Protein AF-A0A7S3WDQ9-F1 (afdb_monomer)

Solvent-accessible surface area (backbone atoms only — not comparable to full-atom values): 6186 Å² total; per-residue (Å²): 104,58,53,83,76,67,69,46,85,81,51,67,68,61,32,38,76,71,65,75,37,95,76,84,63,93,45,70,69,46,45,55,50,50,53,48,55,50,50,56,59,53,45,67,45,55,68,67,60,54,51,51,53,50,48,52,53,66,75,44,62,95,56,78,93,44,70,70,56,52,50,54,51,50,52,56,51,50,54,55,59,72,32,71,63,43,52,43,47,55,50,15,62,76,68,75,46,74,32,84,84,53,106

InterPro domains:
  IPR001753 Enoyl-CoA hydratase/isomerase-like domain [PF00378] (3-102)
  IPR029045 ClpP/crotonase-like domain superfamily [SSF52096] (2-102)
  IPR051683 Enoyl-CoA Hydratase/Isomerase Domain-Containing Protein [PTHR42964] (2-102)

Sequence (103 aa):
YRLFLAGASLSADTAKEHGIVSEVVEDIAGLEQECKALCDKLTLCAPGAVAATKEVITSTLGVPPSSFMMDYVAELLAEVRAGPEARGGIDAIKSKRKPNWAE

Mean predicted aligned error: 4.32 Å

Secondary structure (DSSP, 8-state):
-HHHHH-PPPPHHHHHHTTSSS---SSHHHHHHHHHHHHHHHHTS-HHHHHHHHHHHHHHTTPPP-HHHHHHHHHHHHHHHHSHHHHHHHHHHHHTS--GGG-

Nearest PDB structures (foldseek):
  6wyi-assembly1_A  TM=8.960E-01  e=4.385E-03  Mycobacterium tuberculosis H37Rv
  4fzw-assembly1_B  TM=8.555E-01  e=5.926E-03  Escherichia coli K-12
  2hw5-assembly1_F  TM=8.219E-01  e=4.072E-02  Homo sapiens

Radius of gyration: 19.14 Å; Cα contacts (8 Å, |Δi|>4): 56; chains: 1; bounding box: 38×31×57 Å

Foldseek 3Di:
DCCPPVVDDDDPVNCCVVVVDVDDDDDPVRVVVVVVVVVLVVLLADPLVVVLVVVLCVVCPPPDDDPVNVVVNVVSVVVVCVDPRVVQVVVCVVVVHRRPSND

Structure (mmCIF, N/CA/C/O backbone):
data_AF-A0A7S3WDQ9-F1
#
_entry.id   AF-A0A7S3WDQ9-F1
#
loop_
_atom_site.group_PDB
_atom_site.id
_atom_site.type_symbol
_atom_site.label_atom_id
_atom_site.label_alt_id
_atom_site.label_comp_id
_atom_site.label_asym_id
_atom_site.label_entity_id
_atom_site.label_seq_id
_atom_site.pdbx_PDB_ins_code
_atom_site.Cartn_x
_atom_site.Cartn_y
_atom_site.Cartn_z
_atom_site.occupancy
_atom_site.B_iso_or_equiv
_atom_site.auth_seq_id
_atom_site.auth_comp_id
_atom_site.auth_asym_id
_atom_site.auth_atom_id
_atom_site.pdbx_PDB_model_num
ATOM 1 N N . TYR A 1 1 ? -4.377 12.229 23.263 1.00 67.94 1 TYR A N 1
ATOM 2 C CA . TYR A 1 1 ? -4.089 12.100 24.708 1.00 67.94 1 TYR A CA 1
ATOM 3 C C . TYR A 1 1 ? -5.070 11.177 25.432 1.00 67.94 1 TYR A C 1
ATOM 5 O O . TYR A 1 1 ? -4.605 10.407 26.249 1.00 67.94 1 TYR A O 1
ATOM 13 N N . ARG A 1 2 ? -6.386 11.192 25.144 1.00 82.62 2 ARG A N 1
ATOM 14 C CA . ARG A 1 2 ? -7.381 10.338 25.837 1.00 82.62 2 ARG A CA 1
ATOM 15 C C . ARG A 1 2 ? -7.028 8.841 25.849 1.00 82.62 2 ARG A C 1
ATOM 17 O O . ARG A 1 2 ? -7.075 8.237 26.910 1.00 82.62 2 ARG A O 1
ATOM 24 N N . LEU A 1 3 ? -6.612 8.276 24.712 1.00 87.88 3 LEU A N 1
ATOM 25 C CA . LEU A 1 3 ? -6.195 6.866 24.631 1.00 87.88 3 LEU A CA 1
ATOM 26 C C . LEU A 1 3 ? -5.004 6.564 25.557 1.00 87.88 3 LEU A C 1
ATOM 28 O O . LEU A 1 3 ? -5.074 5.671 26.390 1.00 87.88 3 LEU A O 1
ATOM 32 N N . PHE A 1 4 ? -3.938 7.361 25.458 1.00 87.56 4 PHE A N 1
ATOM 33 C CA . PHE A 1 4 ? -2.684 7.109 26.177 1.00 87.56 4 PHE A CA 1
ATOM 34 C C . PHE A 1 4 ? -2.689 7.551 27.647 1.00 87.56 4 PHE A C 1
ATOM 36 O O . PHE A 1 4 ? -2.028 6.928 28.465 1.00 87.56 4 PHE A O 1
ATOM 43 N N . LEU A 1 5 ? -3.406 8.623 27.993 1.00 91.94 5 LEU A N 1
ATOM 44 C CA . LEU A 1 5 ? -3.402 9.198 29.344 1.00 91.94 5 LEU A CA 1
ATOM 45 C C . LEU A 1 5 ? -4.582 8.735 30.204 1.00 91.94 5 LEU A C 1
ATOM 47 O O . LEU A 1 5 ? -4.457 8.724 31.422 1.00 91.94 5 LEU A O 1
ATOM 51 N N . ALA A 1 6 ? -5.722 8.383 29.601 1.00 90.12 6 ALA A N 1
ATOM 52 C CA . ALA A 1 6 ? -6.930 7.990 30.335 1.00 90.12 6 ALA A CA 1
ATOM 53 C C . ALA A 1 6 ? -7.292 6.505 30.166 1.00 90.12 6 ALA A C 1
ATOM 55 O O . ALA A 1 6 ? -8.316 6.078 30.691 1.00 90.12 6 ALA A O 1
ATOM 56 N N . GLY A 1 7 ? -6.497 5.729 29.415 1.00 88.06 7 GLY A N 1
ATOM 57 C CA . GLY A 1 7 ? -6.768 4.309 29.158 1.00 88.06 7 GLY A CA 1
ATOM 58 C C . GLY A 1 7 ? -8.100 4.060 28.444 1.00 88.06 7 GLY A C 1
ATOM 59 O O . GLY A 1 7 ? -8.712 3.012 28.626 1.00 88.06 7 GLY A O 1
ATOM 60 N N . ALA A 1 8 ? -8.588 5.043 27.682 1.00 88.81 8 ALA A N 1
ATOM 61 C CA . ALA A 1 8 ? -9.874 4.944 27.006 1.00 88.81 8 ALA A CA 1
ATOM 62 C C . ALA A 1 8 ? -9.847 3.861 25.915 1.00 88.81 8 ALA A C 1
ATOM 64 O O . ALA A 1 8 ?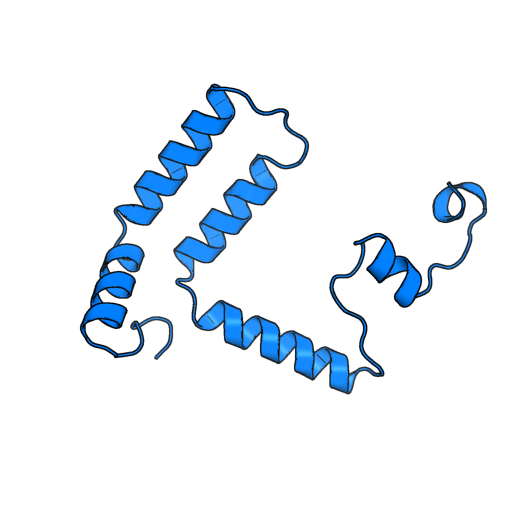 -8.871 3.753 25.171 1.00 88.81 8 ALA A O 1
ATOM 65 N N . SER A 1 9 ? -10.939 3.107 25.779 1.00 91.31 9 SER A N 1
ATOM 66 C CA . SER A 1 9 ? -11.131 2.180 24.661 1.00 91.31 9 SER A CA 1
ATOM 67 C C . SER A 1 9 ? -11.240 2.936 23.335 1.00 91.31 9 SER A C 1
ATOM 69 O O . SER A 1 9 ? -11.812 4.026 23.272 1.00 91.31 9 SER A O 1
ATOM 71 N N . LEU A 1 10 ? -10.707 2.338 22.272 1.00 93.62 10 LEU A N 1
ATOM 72 C CA . LEU A 1 10 ? -10.792 2.846 20.907 1.00 93.62 10 LEU A CA 1
ATOM 73 C C . LEU A 1 10 ? -11.848 2.042 20.142 1.00 93.62 10 LEU A C 1
ATOM 75 O O . LEU A 1 10 ? -11.692 0.832 19.991 1.00 93.62 10 LEU A O 1
ATOM 79 N N . SER A 1 11 ? -12.915 2.696 19.681 1.00 94.69 11 SER A N 1
ATOM 80 C CA . SER A 1 11 ? -13.880 2.069 18.771 1.00 94.69 11 SER A CA 1
ATOM 81 C C . SER A 1 11 ? -13.316 1.991 17.350 1.00 94.69 11 SER A C 1
ATOM 83 O O . SER A 1 11 ? -12.418 2.755 16.985 1.00 94.69 11 SER A O 1
ATOM 85 N N . ALA A 1 12 ? -13.867 1.087 16.538 1.00 95.06 12 ALA A N 1
ATOM 86 C CA . ALA A 1 12 ? -13.483 0.939 15.136 1.00 95.06 12 ALA A CA 1
ATOM 87 C C . ALA A 1 12 ? -13.738 2.227 14.330 1.00 95.06 12 ALA A C 1
ATOM 89 O O . ALA A 1 12 ? -12.856 2.668 13.596 1.00 95.06 12 ALA A O 1
ATOM 90 N N . ASP A 1 13 ? -14.883 2.886 14.540 1.00 95.44 13 ASP A N 1
ATOM 91 C CA . ASP A 1 13 ? -15.227 4.138 13.851 1.00 95.44 13 ASP A CA 1
ATOM 92 C C . ASP A 1 13 ? -14.224 5.253 14.162 1.00 95.44 13 ASP A C 1
ATOM 94 O O . ASP A 1 13 ? -13.663 5.872 13.261 1.00 95.44 13 ASP A O 1
ATOM 98 N N . THR A 1 14 ? -13.907 5.449 15.445 1.00 94.19 14 THR A N 1
ATOM 99 C CA . THR A 1 14 ? -12.913 6.443 15.865 1.00 94.19 14 THR A CA 1
ATOM 100 C C . THR A 1 14 ? -11.509 6.080 15.370 1.00 94.19 14 THR A C 1
ATOM 102 O O . THR A 1 14 ? -10.725 6.964 15.026 1.00 94.19 14 THR A O 1
ATOM 105 N N . ALA A 1 15 ? -11.168 4.789 15.287 1.00 95.44 15 ALA A N 1
ATOM 106 C CA . ALA A 1 15 ? -9.910 4.352 14.685 1.00 95.44 15 ALA A CA 1
ATOM 107 C C . ALA A 1 15 ? -9.836 4.711 13.191 1.00 95.44 15 ALA A C 1
ATOM 109 O O . ALA A 1 15 ? -8.771 5.129 12.729 1.00 95.44 15 ALA A O 1
ATOM 110 N N . LYS A 1 16 ? -10.947 4.590 12.451 1.00 96.69 16 LYS A N 1
ATOM 111 C CA . LYS A 1 16 ? -11.035 4.974 11.035 1.00 96.69 16 LYS A CA 1
ATOM 112 C C . LYS A 1 16 ? -10.906 6.485 10.861 1.00 96.69 16 LYS A C 1
ATOM 114 O O . LYS A 1 16 ? -10.102 6.939 10.055 1.00 96.69 16 LYS A O 1
ATOM 119 N N . GLU A 1 17 ? -11.623 7.265 11.669 1.00 95.38 17 GLU A N 1
ATOM 120 C CA . GLU A 1 17 ? -11.552 8.736 11.661 1.00 95.38 17 GLU A CA 1
ATOM 121 C C . GLU A 1 17 ? -10.135 9.263 11.926 1.00 95.38 17 GLU A C 1
ATOM 123 O O . GLU A 1 17 ? -9.707 10.250 11.329 1.00 95.38 17 GLU A O 1
ATOM 128 N N . HIS A 1 18 ? -9.384 8.592 12.802 1.00 94.25 18 HIS A N 1
ATOM 129 C CA . HIS A 1 18 ? -7.996 8.940 13.100 1.00 94.25 18 HIS A CA 1
ATOM 130 C C . HIS A 1 18 ? -6.970 8.330 12.132 1.00 94.25 18 HIS A C 1
ATOM 132 O O . HIS A 1 18 ? -5.773 8.549 12.319 1.00 94.25 18 HIS A O 1
ATOM 138 N N . GLY A 1 19 ? -7.402 7.579 11.113 1.00 94.06 19 GLY A N 1
ATOM 139 C CA . GLY A 1 19 ? -6.520 6.959 10.119 1.00 94.06 19 GLY A CA 1
ATOM 140 C C . GLY A 1 19 ? -5.677 5.796 10.652 1.00 94.06 19 GLY A C 1
ATOM 141 O O . GLY A 1 19 ? -4.668 5.445 10.049 1.00 94.06 19 GLY A O 1
ATOM 142 N N . ILE A 1 20 ? -6.064 5.208 11.787 1.00 95.00 20 ILE A N 1
ATOM 143 C CA . ILE A 1 20 ? -5.392 4.043 12.385 1.00 95.00 20 ILE A CA 1
ATOM 144 C C . ILE A 1 20 ? -5.761 2.772 11.615 1.00 95.00 20 ILE A C 1
ATOM 146 O O . ILE A 1 20 ? -4.913 1.909 11.396 1.00 95.00 20 ILE A O 1
ATOM 150 N N . VAL A 1 21 ? -7.023 2.668 11.194 1.00 96.31 21 VAL A N 1
ATOM 151 C CA . VAL A 1 21 ? -7.510 1.615 10.297 1.00 96.31 21 VAL A CA 1
ATOM 152 C C . VAL A 1 21 ? -8.013 2.244 9.006 1.00 96.31 21 VAL A C 1
ATOM 154 O O . VAL A 1 21 ? -8.523 3.363 9.008 1.00 96.31 21 VAL A O 1
ATOM 157 N N . SER A 1 22 ? -7.860 1.532 7.894 1.00 94.88 22 SER A N 1
ATOM 158 C CA . SER A 1 22 ? -8.270 2.036 6.580 1.00 94.88 22 SER A CA 1
ATOM 159 C C . SER A 1 22 ? -9.770 1.873 6.327 1.00 94.88 22 SER A C 1
ATOM 161 O O . SER A 1 22 ? -10.377 2.738 5.702 1.00 94.88 22 SER A O 1
ATOM 163 N N . GLU A 1 23 ? -10.371 0.787 6.815 1.00 95.94 23 GLU A N 1
ATOM 164 C CA . GLU A 1 23 ? -11.776 0.450 6.579 1.00 95.94 23 GLU A CA 1
ATOM 165 C C . GLU A 1 23 ? -12.370 -0.278 7.795 1.00 95.94 23 GLU A C 1
ATOM 167 O O . GLU A 1 23 ? -11.638 -0.910 8.560 1.00 95.94 23 GLU A O 1
ATOM 172 N N . VAL A 1 24 ? -13.686 -0.157 7.985 1.00 97.19 24 VAL A N 1
ATOM 173 C CA . VAL A 1 24 ? -14.460 -0.799 9.055 1.00 97.19 24 VAL A CA 1
ATOM 174 C C . VAL A 1 24 ? -15.581 -1.597 8.405 1.00 97.19 24 VAL A C 1
ATOM 176 O O . VAL A 1 24 ? -16.328 -1.081 7.581 1.00 97.19 24 VAL A O 1
ATOM 179 N N . VAL A 1 25 ? -15.695 -2.861 8.794 1.00 97.50 25 VAL A N 1
ATOM 180 C CA . VAL A 1 25 ? -16.654 -3.831 8.255 1.00 97.50 25 VAL A CA 1
ATOM 181 C C . VAL A 1 25 ? -17.522 -4.382 9.383 1.00 97.50 25 VAL A C 1
ATOM 183 O O . VAL A 1 25 ? -17.124 -4.338 10.547 1.00 97.50 25 VAL A O 1
ATOM 186 N N . GLU A 1 26 ? -18.708 -4.886 9.044 1.00 95.81 26 GLU A N 1
ATOM 187 C CA . GLU A 1 26 ? -19.703 -5.326 10.033 1.00 95.81 26 GLU A CA 1
ATOM 188 C C . GLU A 1 26 ? -19.264 -6.570 10.819 1.00 95.81 26 GLU A C 1
ATOM 190 O O . GLU A 1 26 ? -19.514 -6.661 12.022 1.00 95.81 26 GLU A O 1
ATOM 195 N N . ASP A 1 27 ? -18.602 -7.523 10.160 1.00 96.81 27 ASP A N 1
ATOM 196 C CA . ASP A 1 27 ? -18.209 -8.794 10.761 1.00 96.81 27 ASP A CA 1
ATOM 197 C C . ASP A 1 27 ? -16.912 -9.377 10.163 1.00 96.81 27 ASP A C 1
ATOM 199 O O . ASP A 1 27 ? -16.260 -8.797 9.290 1.00 96.81 27 ASP A O 1
ATOM 203 N N . ILE A 1 28 ? -16.515 -10.549 10.669 1.00 95.94 28 ILE A N 1
ATOM 204 C CA . ILE A 1 28 ? -15.304 -11.262 10.233 1.00 95.94 28 ILE A CA 1
ATOM 205 C C . ILE A 1 28 ? -15.402 -11.673 8.757 1.00 95.94 28 ILE A C 1
ATOM 207 O O . ILE A 1 28 ? -14.401 -11.622 8.046 1.00 95.94 28 ILE A O 1
ATOM 211 N N . ALA A 1 29 ? -16.592 -12.041 8.277 1.00 97.50 29 ALA A N 1
ATOM 212 C CA . ALA A 1 29 ? -16.778 -12.411 6.878 1.00 97.50 29 ALA A CA 1
ATOM 213 C C . ALA A 1 29 ? -16.579 -11.195 5.956 1.00 97.50 29 ALA A C 1
ATOM 215 O O . ALA A 1 29 ? -15.931 -11.311 4.916 1.00 97.50 29 ALA A O 1
ATOM 216 N N . GLY A 1 30 ? -17.058 -10.017 6.359 1.00 97.56 30 GLY A N 1
ATOM 217 C CA . GLY A 1 30 ? -16.785 -8.747 5.690 1.00 97.56 30 GLY A CA 1
ATOM 218 C C . GLY A 1 30 ? -15.295 -8.403 5.672 1.00 97.56 30 GLY A C 1
ATOM 219 O O . GLY A 1 30 ? -14.788 -7.920 4.661 1.00 97.56 30 GLY A O 1
ATOM 220 N N . LEU A 1 31 ? -14.559 -8.722 6.744 1.00 97.00 31 LEU A N 1
ATOM 221 C CA . LEU A 1 31 ? -13.107 -8.510 6.794 1.00 97.00 31 LEU A CA 1
ATOM 222 C C . LEU A 1 31 ? -12.380 -9.377 5.766 1.00 97.00 31 LEU A C 1
ATOM 224 O O . LEU A 1 31 ? -11.532 -8.877 5.031 1.00 97.00 31 LEU A O 1
ATOM 228 N N . GLU A 1 32 ? -12.727 -10.661 5.682 1.00 97.38 32 GLU A N 1
ATOM 229 C CA . GLU A 1 32 ? -12.158 -11.565 4.679 1.00 97.38 32 GLU A CA 1
ATOM 230 C C . GLU A 1 32 ? -12.469 -11.097 3.253 1.00 97.38 32 GLU A C 1
ATOM 232 O O . GLU A 1 32 ? -11.591 -11.131 2.386 1.00 97.38 32 GLU A O 1
ATOM 237 N N . GLN A 1 33 ? -13.695 -10.622 3.013 1.00 97.62 33 GLN A N 1
ATOM 238 C CA . GLN A 1 33 ? -14.101 -10.073 1.721 1.00 97.62 33 GLN A CA 1
ATOM 239 C C . GLN A 1 33 ? -13.279 -8.840 1.347 1.00 97.62 33 GLN A C 1
ATOM 241 O O . GLN A 1 33 ? -12.777 -8.781 0.224 1.00 97.62 33 GLN A O 1
ATOM 246 N N . GLU A 1 34 ? -13.076 -7.898 2.271 1.00 97.44 34 GLU A N 1
ATOM 247 C CA . GLU A 1 34 ? -12.294 -6.701 1.962 1.00 97.44 34 GLU A CA 1
ATOM 248 C C . GLU A 1 34 ? -10.798 -6.967 1.836 1.00 97.44 34 GLU A C 1
ATOM 250 O O . GLU A 1 34 ? -10.143 -6.428 0.939 1.00 97.44 34 GLU A O 1
ATOM 255 N N . CYS A 1 35 ? -10.245 -7.863 2.656 1.00 96.81 35 CYS A N 1
ATOM 256 C CA . CYS A 1 35 ? -8.876 -8.333 2.472 1.00 96.81 35 CYS A CA 1
ATOM 257 C C . CYS A 1 35 ? -8.695 -8.952 1.085 1.00 96.81 35 CYS A C 1
ATOM 259 O O . CYS A 1 35 ? -7.745 -8.610 0.379 1.00 96.81 35 CYS A O 1
ATOM 261 N N . LYS A 1 36 ? -9.626 -9.815 0.663 1.00 97.12 36 LYS A N 1
ATOM 262 C CA . LYS A 1 36 ? -9.594 -10.416 -0.669 1.00 97.12 36 LYS A CA 1
ATOM 263 C C . LYS A 1 36 ? -9.701 -9.356 -1.762 1.00 97.12 36 LYS A C 1
ATOM 265 O O . LYS A 1 36 ? -8.877 -9.356 -2.668 1.00 97.12 36 LYS A O 1
ATOM 270 N N . ALA A 1 37 ? -10.642 -8.421 -1.658 1.00 96.62 37 ALA A N 1
ATOM 271 C CA . ALA A 1 37 ? -10.813 -7.357 -2.643 1.00 96.62 37 ALA A CA 1
ATOM 272 C C . ALA A 1 37 ? -9.563 -6.468 -2.769 1.00 96.62 37 ALA A C 1
ATOM 274 O O . ALA A 1 37 ? -9.204 -6.045 -3.872 1.00 96.62 37 ALA A O 1
ATOM 275 N N . LEU A 1 38 ? -8.875 -6.190 -1.658 1.00 95.81 38 LEU A N 1
ATOM 276 C CA . LEU A 1 38 ? -7.608 -5.465 -1.662 1.00 95.81 38 LEU A CA 1
ATOM 277 C C . LEU A 1 38 ? -6.488 -6.281 -2.318 1.00 95.81 38 LEU A C 1
ATOM 279 O O . LEU A 1 38 ? -5.774 -5.753 -3.173 1.00 95.81 38 LEU A O 1
ATOM 283 N N . CYS A 1 39 ? -6.344 -7.556 -1.953 1.00 94.69 39 CYS A N 1
ATOM 284 C CA . CYS A 1 39 ? -5.372 -8.461 -2.562 1.00 94.69 39 CYS A CA 1
ATOM 285 C C . CYS A 1 39 ? -5.594 -8.579 -4.073 1.00 94.69 39 CYS A C 1
ATOM 287 O O . CYS A 1 39 ? -4.647 -8.399 -4.836 1.00 94.69 39 CYS A O 1
ATOM 289 N N . ASP A 1 40 ? -6.838 -8.778 -4.508 1.00 94.44 40 ASP A N 1
ATOM 290 C CA . ASP A 1 40 ? -7.203 -8.879 -5.919 1.00 94.44 40 ASP A CA 1
ATOM 291 C C . ASP A 1 40 ? -6.769 -7.613 -6.675 1.00 94.44 40 ASP A C 1
ATOM 293 O O . ASP A 1 40 ? -6.106 -7.703 -7.706 1.00 94.44 40 ASP A O 1
ATOM 297 N N . LYS A 1 41 ? -7.022 -6.416 -6.124 1.00 94.06 41 LYS A N 1
ATOM 298 C CA . LYS A 1 41 ? -6.550 -5.150 -6.716 1.00 94.06 41 LYS A CA 1
ATOM 299 C C . LYS A 1 41 ? -5.025 -5.072 -6.799 1.00 94.06 41 LYS A C 1
ATOM 301 O O . LYS A 1 41 ? -4.499 -4.652 -7.826 1.00 94.06 41 LYS A O 1
ATOM 306 N N . LEU A 1 42 ? -4.312 -5.469 -5.744 1.00 93.19 42 LEU A N 1
ATOM 307 C CA . LEU A 1 42 ? -2.847 -5.431 -5.715 1.00 93.19 42 LEU A CA 1
ATOM 308 C C . LEU A 1 42 ? -2.217 -6.422 -6.701 1.00 93.19 42 LEU A C 1
ATOM 310 O O . LEU A 1 42 ? -1.197 -6.093 -7.299 1.00 93.19 42 LEU A O 1
ATOM 314 N N . THR A 1 43 ? -2.833 -7.586 -6.928 1.00 91.81 43 THR A N 1
ATOM 315 C CA . THR A 1 43 ? -2.343 -8.577 -7.908 1.00 91.81 43 THR A CA 1
ATOM 316 C C . THR A 1 43 ? -2.464 -8.123 -9.365 1.00 91.81 43 THR A C 1
ATOM 318 O O . THR A 1 43 ? -1.776 -8.654 -10.232 1.00 91.81 43 THR A O 1
ATOM 321 N N . LEU A 1 44 ? -3.279 -7.102 -9.655 1.00 92.75 44 LEU A N 1
ATOM 322 C CA . LEU A 1 44 ? -3.321 -6.482 -10.985 1.00 92.75 44 LEU A CA 1
ATOM 323 C C . LEU A 1 44 ? -2.096 -5.591 -11.252 1.00 92.75 44 LEU A C 1
ATOM 325 O O . LEU A 1 44 ? -1.750 -5.324 -12.407 1.00 92.75 44 LEU A O 1
ATOM 329 N N . CYS A 1 45 ? -1.438 -5.121 -10.195 1.00 94.06 45 CYS A N 1
ATOM 330 C CA . CYS A 1 45 ? -0.256 -4.278 -10.279 1.00 94.06 45 CYS A CA 1
ATOM 331 C C . CYS A 1 45 ? 1.011 -5.125 -10.443 1.00 94.06 45 CYS A C 1
ATOM 333 O O . CYS A 1 45 ? 1.082 -6.265 -9.991 1.00 94.06 45 CYS A O 1
ATOM 335 N N . ALA A 1 46 ? 2.037 -4.551 -11.074 1.00 95.19 46 ALA A N 1
ATOM 336 C CA . ALA A 1 46 ? 3.323 -5.227 -11.186 1.00 95.19 46 ALA A CA 1
ATOM 337 C C . ALA A 1 46 ? 3.961 -5.385 -9.789 1.00 95.19 46 ALA A C 1
ATOM 339 O O . ALA A 1 46 ? 4.029 -4.395 -9.049 1.00 95.19 46 ALA A O 1
ATOM 340 N N . PRO A 1 47 ? 4.407 -6.592 -9.397 1.00 94.19 47 PRO A N 1
ATOM 341 C CA . PRO A 1 47 ? 4.843 -6.856 -8.028 1.00 94.19 47 PRO A CA 1
ATOM 342 C C . PRO A 1 47 ? 6.078 -6.040 -7.628 1.00 94.19 47 PRO A C 1
ATOM 344 O O . PRO A 1 47 ? 6.115 -5.515 -6.514 1.00 94.19 47 PRO A O 1
ATOM 347 N N . GLY A 1 48 ? 7.051 -5.863 -8.527 1.00 93.94 48 GLY A N 1
ATOM 348 C CA . GLY A 1 48 ? 8.211 -5.002 -8.290 1.00 93.94 48 GLY A CA 1
ATOM 349 C C . GLY A 1 48 ? 7.823 -3.532 -8.126 1.00 93.94 48 GLY A C 1
ATOM 350 O O . GLY A 1 48 ? 8.300 -2.869 -7.206 1.00 93.94 48 GLY A O 1
ATOM 351 N N . ALA A 1 49 ? 6.887 -3.031 -8.935 1.00 94.44 49 ALA A N 1
ATOM 352 C CA . ALA A 1 49 ? 6.369 -1.670 -8.780 1.00 94.44 49 ALA A CA 1
ATOM 353 C C . ALA A 1 49 ? 5.6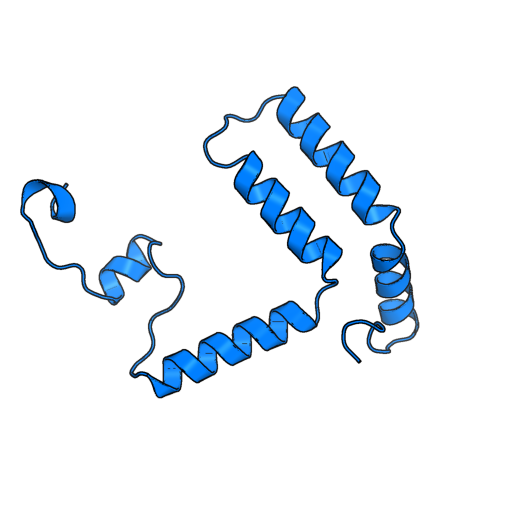52 -1.451 -7.431 1.00 94.44 49 ALA A C 1
ATOM 355 O O . ALA A 1 49 ? 5.842 -0.412 -6.792 1.00 94.44 49 ALA A O 1
ATOM 356 N N . VAL A 1 50 ? 4.856 -2.422 -6.964 1.00 95.38 50 VAL A N 1
ATOM 357 C CA . VAL A 1 50 ? 4.198 -2.357 -5.643 1.00 95.38 50 VAL A CA 1
ATOM 358 C C . VAL A 1 50 ? 5.235 -2.368 -4.519 1.00 95.38 50 VAL A C 1
ATOM 360 O O . VAL A 1 50 ? 5.135 -1.568 -3.586 1.00 95.38 50 VAL A O 1
ATOM 363 N N . ALA A 1 51 ? 6.248 -3.232 -4.617 1.00 94.88 51 ALA A N 1
ATOM 364 C CA . ALA A 1 51 ? 7.329 -3.311 -3.640 1.00 94.88 51 ALA A CA 1
ATOM 365 C C . ALA A 1 51 ? 8.123 -1.998 -3.556 1.00 94.88 51 ALA A C 1
ATOM 367 O O . ALA A 1 51 ? 8.264 -1.452 -2.463 1.00 94.88 51 ALA A O 1
ATOM 368 N N . ALA A 1 52 ? 8.545 -1.442 -4.694 1.00 95.12 52 ALA A N 1
ATOM 369 C CA . ALA A 1 52 ? 9.268 -0.172 -4.740 1.00 95.12 52 ALA A CA 1
ATOM 370 C C . ALA A 1 52 ? 8.418 1.002 -4.226 1.00 95.12 52 ALA A C 1
ATOM 372 O O . ALA A 1 52 ? 8.911 1.864 -3.504 1.00 95.12 52 ALA A O 1
ATOM 373 N N . THR A 1 53 ? 7.113 1.019 -4.524 1.00 95.06 53 THR A N 1
ATOM 374 C CA . THR A 1 53 ? 6.194 2.029 -3.969 1.00 95.06 53 THR A CA 1
ATOM 375 C C . THR A 1 53 ? 6.152 1.955 -2.443 1.00 95.06 53 THR A C 1
ATOM 377 O O . THR A 1 53 ? 6.217 2.982 -1.767 1.00 95.06 53 THR A O 1
ATOM 380 N N . LYS A 1 54 ? 6.069 0.739 -1.887 1.00 95.69 54 LYS A N 1
ATOM 381 C CA . LYS A 1 54 ? 6.104 0.532 -0.437 1.00 95.69 54 LYS A CA 1
ATOM 382 C C . LYS A 1 54 ? 7.434 0.995 0.153 1.00 95.69 54 LYS A C 1
ATOM 384 O O . LYS A 1 54 ? 7.410 1.671 1.175 1.00 95.69 54 LYS A O 1
ATOM 389 N N . GLU A 1 55 ? 8.548 0.673 -0.500 1.00 95.62 55 GLU A N 1
ATOM 390 C CA . GLU A 1 55 ? 9.886 1.094 -0.084 1.00 95.62 55 GLU A CA 1
ATOM 391 C C . GLU A 1 55 ? 9.991 2.617 -0.004 1.00 95.62 55 GLU A C 1
ATOM 393 O O . GLU A 1 55 ? 10.308 3.128 1.069 1.00 95.62 55 GLU A O 1
ATOM 398 N N . VAL A 1 56 ? 9.621 3.342 -1.069 1.00 95.50 56 VAL A N 1
ATOM 399 C CA . VAL A 1 56 ? 9.595 4.815 -1.074 1.00 95.50 56 VAL A CA 1
ATOM 400 C C . VAL A 1 56 ? 8.816 5.339 0.127 1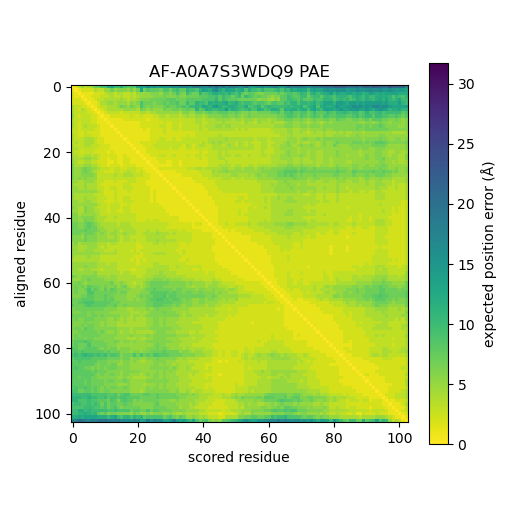.00 95.50 56 VAL A C 1
ATOM 402 O O . VAL A 1 56 ? 9.359 6.109 0.915 1.00 95.50 56 VAL A O 1
ATOM 405 N N . ILE A 1 57 ? 7.572 4.882 0.311 1.00 94.69 57 ILE A N 1
ATOM 406 C CA . ILE A 1 57 ? 6.712 5.341 1.410 1.00 94.69 57 ILE A CA 1
ATOM 407 C C . ILE A 1 57 ? 7.394 5.115 2.760 1.00 94.69 57 ILE A C 1
ATOM 409 O O . ILE A 1 57 ? 7.441 6.032 3.579 1.00 94.69 57 ILE A O 1
ATOM 413 N N . THR A 1 58 ? 7.934 3.917 2.999 1.00 95.19 58 THR A N 1
ATOM 414 C CA . THR A 1 58 ? 8.562 3.577 4.282 1.00 95.19 58 THR A CA 1
ATOM 415 C C . THR A 1 58 ? 9.867 4.325 4.528 1.00 95.19 58 THR A C 1
ATOM 417 O O . THR A 1 58 ? 10.124 4.715 5.664 1.00 95.19 58 THR A O 1
ATOM 420 N N . SER A 1 59 ? 10.660 4.567 3.485 1.00 92.56 59 SER A N 1
ATOM 421 C CA . SER A 1 59 ? 11.957 5.242 3.575 1.00 92.56 59 SER A CA 1
ATOM 422 C C . SER A 1 59 ? 11.820 6.756 3.737 1.00 92.56 59 SER A C 1
ATOM 424 O O . SER A 1 59 ? 12.708 7.398 4.295 1.00 92.56 59 SER A O 1
ATOM 426 N N . THR A 1 60 ? 10.712 7.345 3.273 1.00 94.50 60 THR A N 1
ATOM 427 C CA . THR A 1 60 ? 10.479 8.795 3.369 1.00 94.50 60 THR A CA 1
ATOM 428 C C . THR A 1 60 ? 9.563 9.202 4.521 1.00 94.50 60 THR A C 1
ATOM 430 O O . THR A 1 60 ? 9.414 10.394 4.792 1.00 94.50 60 THR A O 1
ATOM 433 N N . LEU A 1 61 ? 8.917 8.250 5.202 1.00 94.94 61 LEU A N 1
ATOM 434 C CA . LEU A 1 61 ? 7.946 8.556 6.250 1.00 94.94 61 LEU A CA 1
ATOM 435 C C . LEU A 1 61 ? 8.596 9.335 7.405 1.00 94.94 61 LEU A C 1
ATOM 437 O O . LEU A 1 61 ? 9.556 8.884 8.021 1.00 94.94 61 LEU A O 1
ATOM 441 N N . GLY A 1 62 ? 8.045 10.510 7.719 1.00 93.44 62 GLY A N 1
ATOM 442 C CA . GLY A 1 62 ? 8.542 11.366 8.803 1.00 93.44 62 GLY A CA 1
ATOM 443 C C . GLY A 1 62 ? 9.830 12.130 8.480 1.00 93.44 62 GLY A C 1
ATOM 444 O O . GLY A 1 62 ? 10.314 12.880 9.326 1.00 93.44 62 GLY A O 1
ATOM 445 N N . VAL A 1 63 ? 10.367 11.989 7.268 1.00 92.94 63 VAL A N 1
ATOM 446 C CA . VAL A 1 63 ? 11.542 12.733 6.817 1.00 92.94 63 VAL A CA 1
ATOM 447 C C . VAL A 1 63 ? 11.075 14.027 6.123 1.00 92.94 63 VAL A C 1
ATOM 449 O O . VAL A 1 63 ? 10.173 13.982 5.285 1.00 92.94 63 VAL A O 1
ATOM 452 N N . PRO A 1 64 ? 11.639 15.205 6.449 1.00 94.06 64 PRO A N 1
ATOM 453 C CA . PRO A 1 64 ? 11.315 16.440 5.740 1.00 94.06 64 PRO A CA 1
ATOM 454 C C . PRO A 1 64 ? 11.740 16.387 4.262 1.00 94.06 64 PRO A C 1
ATOM 456 O O . PRO A 1 64 ? 12.806 15.838 3.960 1.00 94.06 64 PRO A O 1
ATOM 459 N N . PRO A 1 65 ? 10.978 17.005 3.340 1.00 93.19 65 PRO A N 1
ATOM 460 C CA . PRO A 1 65 ? 11.386 17.114 1.945 1.00 93.19 65 PRO A CA 1
ATOM 461 C C . PRO A 1 65 ? 12.762 17.775 1.815 1.00 93.19 65 PRO A C 1
ATOM 463 O O . PRO A 1 65 ? 13.021 18.832 2.390 1.00 93.19 65 PRO A O 1
ATOM 466 N N . SER A 1 66 ? 13.646 17.149 1.044 1.00 96.25 66 SER A N 1
ATOM 467 C CA . SER A 1 66 ? 14.999 17.634 0.766 1.00 96.25 66 SER A CA 1
ATOM 468 C C . SER A 1 66 ? 15.418 17.221 -0.641 1.00 96.25 66 SER A C 1
ATOM 470 O O . SER A 1 66 ? 14.850 16.280 -1.195 1.00 96.25 66 SER A O 1
ATOM 472 N N . SER A 1 67 ? 16.420 17.895 -1.212 1.00 96.31 67 SER A N 1
ATOM 473 C CA . SER A 1 67 ? 16.981 17.502 -2.512 1.00 96.31 67 SER A CA 1
ATOM 474 C C . SER A 1 67 ? 17.486 16.061 -2.482 1.00 96.31 67 SER A C 1
ATOM 476 O O . SER A 1 67 ? 17.120 15.279 -3.343 1.00 96.31 67 SER A O 1
ATOM 478 N N . PHE A 1 68 ? 18.195 15.678 -1.418 1.00 93.19 68 PHE A N 1
ATOM 479 C CA . PHE A 1 68 ? 18.679 14.311 -1.230 1.00 93.19 68 PHE A CA 1
ATOM 480 C C . PHE A 1 68 ? 17.548 13.270 -1.254 1.00 93.19 68 PHE A C 1
ATOM 482 O O . PHE A 1 68 ? 17.668 12.242 -1.913 1.00 93.19 68 PHE A O 1
ATOM 489 N N . MET A 1 69 ? 16.427 13.540 -0.573 1.00 95.06 69 MET A N 1
ATOM 490 C CA . MET A 1 69 ? 15.258 12.656 -0.632 1.00 95.06 69 MET A CA 1
ATOM 491 C C . MET A 1 69 ? 14.681 12.577 -2.048 1.00 95.06 69 MET A C 1
ATOM 493 O O . MET A 1 69 ? 14.328 11.491 -2.499 1.00 95.06 69 MET A O 1
ATOM 497 N N . MET A 1 70 ? 14.539 13.717 -2.727 1.00 95.06 70 MET A N 1
ATOM 498 C CA . MET A 1 70 ? 13.980 13.752 -4.079 1.00 95.06 70 MET A CA 1
ATOM 499 C C . MET A 1 70 ? 14.862 12.984 -5.064 1.00 95.06 70 MET A C 1
ATOM 501 O O . MET A 1 70 ? 14.325 12.220 -5.860 1.00 95.06 70 MET A O 1
ATOM 505 N N . ASP A 1 71 ? 16.183 13.139 -4.967 1.00 96.19 71 ASP A N 1
ATOM 506 C CA . ASP A 1 71 ? 17.156 12.436 -5.804 1.00 96.19 71 ASP A CA 1
ATOM 507 C C . ASP A 1 71 ? 17.087 10.921 -5.561 1.00 96.19 71 ASP A C 1
ATOM 509 O O . ASP A 1 71 ? 16.930 10.159 -6.511 1.00 96.19 71 ASP A O 1
ATOM 513 N N . TYR A 1 72 ? 17.060 10.483 -4.296 1.00 93.75 72 TYR A N 1
ATOM 514 C CA . TYR A 1 72 ? 16.886 9.068 -3.939 1.00 93.75 72 TYR A CA 1
ATOM 515 C C . TYR A 1 72 ? 15.594 8.467 -4.520 1.00 93.75 72 TYR A C 1
ATOM 517 O O . TYR A 1 72 ? 15.614 7.401 -5.137 1.00 93.75 72 TYR A O 1
ATOM 525 N N . VAL A 1 73 ? 14.458 9.156 -4.359 1.00 95.38 73 VAL A N 1
ATOM 526 C CA . VAL A 1 73 ? 13.176 8.684 -4.905 1.00 95.38 73 VAL A CA 1
ATOM 527 C C . VAL A 1 73 ? 13.209 8.667 -6.436 1.00 95.38 73 VAL A C 1
ATOM 529 O O . VAL A 1 73 ? 12.680 7.740 -7.049 1.00 95.38 73 VAL A O 1
ATOM 532 N N . ALA A 1 74 ? 13.830 9.664 -7.070 1.00 95.44 74 ALA A N 1
ATOM 533 C CA . ALA A 1 74 ? 13.947 9.733 -8.522 1.00 95.44 74 ALA A CA 1
ATOM 534 C C . ALA A 1 74 ? 14.795 8.586 -9.091 1.00 95.44 74 ALA A C 1
ATOM 536 O O . ALA A 1 74 ? 14.391 7.986 -10.088 1.00 95.44 74 ALA A O 1
ATOM 53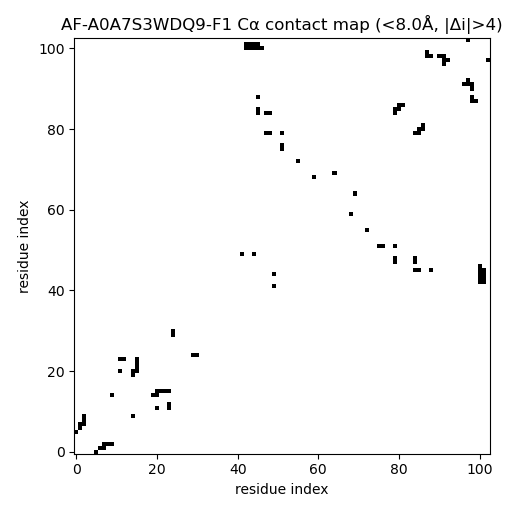7 N N . GLU A 1 75 ? 15.919 8.254 -8.453 1.00 95.31 75 GLU A N 1
ATOM 538 C CA . GLU A 1 75 ? 16.779 7.129 -8.837 1.00 95.31 75 GLU A CA 1
ATOM 539 C C . GLU A 1 75 ? 16.021 5.800 -8.754 1.00 95.31 75 GLU A C 1
ATOM 541 O O . GLU A 1 75 ? 15.924 5.084 -9.754 1.00 95.31 75 GLU A O 1
ATOM 546 N N . LEU A 1 76 ? 15.375 5.522 -7.617 1.00 93.69 76 LEU A N 1
ATOM 547 C CA . LEU A 1 76 ? 14.594 4.298 -7.426 1.00 93.69 76 LEU A CA 1
ATOM 548 C C . LEU A 1 76 ? 13.465 4.171 -8.466 1.00 93.69 76 LEU A C 1
ATOM 550 O O . LEU A 1 76 ? 13.258 3.111 -9.061 1.00 93.69 76 LEU A O 1
ATOM 554 N N . LEU A 1 77 ? 12.744 5.262 -8.742 1.00 93.06 77 LEU A N 1
ATOM 555 C CA . LEU A 1 77 ? 11.690 5.265 -9.760 1.00 93.06 77 LEU A CA 1
ATOM 556 C C . LEU A 1 77 ? 12.240 5.080 -11.180 1.00 93.06 77 LEU A C 1
ATOM 558 O O . LEU A 1 77 ? 11.585 4.435 -12.005 1.00 93.06 77 LEU A O 1
ATOM 562 N N . ALA A 1 78 ? 13.415 5.634 -11.485 1.00 95.12 78 ALA A N 1
ATOM 563 C CA . ALA A 1 78 ? 14.057 5.472 -12.784 1.00 95.12 78 ALA A CA 1
ATOM 564 C C . ALA A 1 78 ? 14.435 4.007 -13.041 1.00 95.12 78 ALA A C 1
ATOM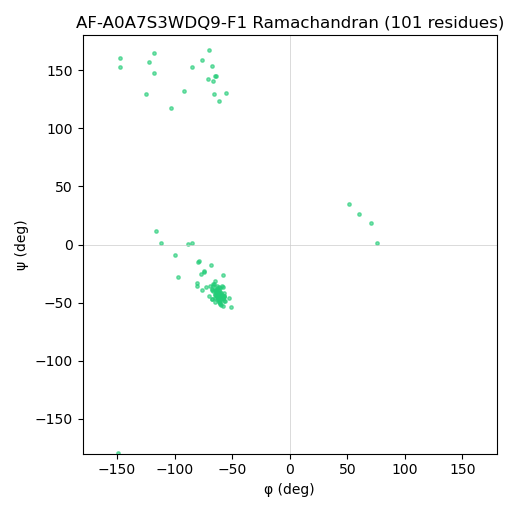 566 O O . ALA A 1 78 ? 14.152 3.490 -14.125 1.00 95.12 78 ALA A O 1
ATOM 567 N N . GLU A 1 79 ? 14.990 3.319 -12.041 1.00 93.94 79 GLU A N 1
ATOM 568 C CA . GLU A 1 79 ? 15.327 1.894 -12.123 1.00 93.94 79 GLU A CA 1
ATOM 569 C C . GLU A 1 79 ? 14.089 1.028 -12.377 1.00 93.94 79 GLU A C 1
ATOM 571 O O . GLU A 1 79 ? 14.048 0.257 -13.342 1.00 93.94 79 GLU A O 1
ATOM 576 N N . VAL A 1 80 ? 13.031 1.214 -11.580 1.00 94.56 80 VAL A N 1
ATOM 577 C CA . VAL A 1 80 ? 11.758 0.489 -11.746 1.00 94.56 80 VAL A CA 1
ATOM 578 C C . VAL A 1 80 ? 11.182 0.715 -13.144 1.00 94.56 80 VAL A C 1
ATOM 580 O O . VAL A 1 80 ? 10.714 -0.219 -13.801 1.00 94.56 80 VAL A O 1
ATOM 583 N N . ARG A 1 81 ? 11.242 1.954 -13.642 1.00 93.94 81 ARG A N 1
ATOM 584 C CA . ARG A 1 81 ? 10.678 2.338 -14.941 1.00 93.94 81 ARG A CA 1
ATOM 585 C C . ARG A 1 81 ? 11.502 1.855 -16.136 1.00 93.94 81 ARG A C 1
ATOM 587 O O . ARG A 1 81 ? 10.939 1.688 -17.218 1.00 93.94 81 ARG A O 1
ATOM 594 N N . ALA A 1 82 ? 12.795 1.598 -15.951 1.00 95.06 82 ALA A N 1
ATOM 595 C CA . ALA A 1 82 ? 13.648 0.945 -16.942 1.00 95.06 82 ALA A CA 1
ATOM 596 C C . ALA A 1 82 ? 13.469 -0.589 -16.969 1.00 95.06 82 ALA A C 1
ATOM 598 O O . ALA A 1 82 ? 13.883 -1.245 -17.932 1.00 95.06 82 ALA A O 1
ATOM 599 N N . GLY A 1 83 ? 12.838 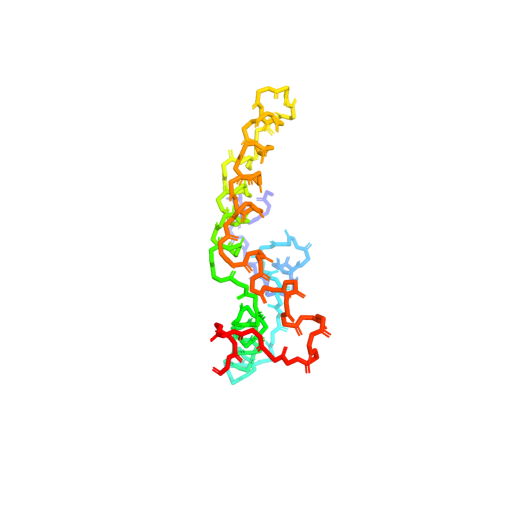-1.156 -15.937 1.00 94.12 83 GLY A N 1
ATOM 600 C CA . GLY A 1 83 ? 12.673 -2.591 -15.744 1.00 94.12 83 GLY A CA 1
ATOM 601 C C . GLY A 1 83 ? 11.712 -3.293 -16.721 1.00 94.12 83 GLY A C 1
ATOM 602 O O . GLY A 1 83 ? 10.923 -2.664 -17.438 1.00 94.12 83 GLY A O 1
ATOM 603 N N . PRO A 1 84 ? 11.743 -4.639 -16.745 1.00 93.81 84 PRO A N 1
ATOM 604 C CA . PRO A 1 84 ? 10.903 -5.452 -17.626 1.00 93.81 84 PRO A CA 1
ATOM 605 C C . PRO A 1 84 ? 9.409 -5.328 -17.304 1.00 93.81 84 PRO A C 1
ATOM 607 O O . PRO A 1 84 ? 8.588 -5.374 -18.219 1.00 93.81 84 PRO A O 1
ATOM 610 N N . GLU A 1 85 ? 9.050 -5.115 -16.034 1.00 95.25 85 GLU A N 1
ATOM 611 C CA . GLU A 1 85 ? 7.663 -4.900 -15.609 1.00 95.25 85 GLU A CA 1
ATOM 612 C C . GLU A 1 85 ? 7.063 -3.644 -16.248 1.00 95.25 85 GLU A C 1
ATOM 614 O O . GLU A 1 85 ? 5.971 -3.694 -16.810 1.00 95.25 85 GLU A O 1
ATOM 619 N N . ALA A 1 86 ? 7.798 -2.528 -16.255 1.00 94.62 86 ALA A N 1
ATOM 620 C CA . ALA A 1 86 ? 7.330 -1.288 -16.867 1.00 94.62 86 ALA A CA 1
ATOM 621 C C . ALA A 1 86 ? 7.043 -1.467 -18.366 1.00 94.62 86 ALA A C 1
ATOM 623 O O . ALA A 1 86 ? 6.010 -1.015 -18.868 1.00 94.62 86 ALA A O 1
ATOM 624 N N . ARG A 1 87 ? 7.918 -2.188 -19.077 1.00 94.44 87 ARG A N 1
ATOM 625 C CA . ARG A 1 87 ? 7.718 -2.523 -20.494 1.00 94.44 87 ARG A CA 1
ATOM 626 C C . ARG A 1 87 ? 6.513 -3.434 -20.698 1.00 94.44 87 ARG A C 1
ATOM 628 O O . ARG A 1 87 ? 5.644 -3.111 -21.504 1.00 94.44 87 ARG A O 1
ATOM 635 N N . GLY A 1 88 ? 6.428 -4.518 -19.927 1.00 94.12 88 GLY A N 1
ATOM 636 C CA . GLY A 1 88 ? 5.317 -5.465 -19.994 1.00 94.12 88 GLY A CA 1
ATOM 637 C C . GLY A 1 88 ? 3.963 -4.807 -19.723 1.00 94.12 88 GLY A C 1
ATOM 638 O O . GLY A 1 88 ? 2.979 -5.141 -20.377 1.00 94.12 88 GLY A O 1
ATOM 639 N N . GLY A 1 89 ? 3.919 -3.819 -18.827 1.00 94.38 89 GLY A N 1
ATOM 640 C CA . GLY A 1 89 ? 2.700 -3.080 -18.498 1.00 94.38 89 GLY A CA 1
ATOM 641 C C . GLY A 1 89 ? 2.256 -2.176 -19.643 1.00 94.38 89 GLY A C 1
ATOM 642 O O . GLY A 1 89 ? 1.086 -2.179 -20.022 1.00 94.38 89 GLY A O 1
ATOM 643 N N . ILE A 1 90 ? 3.200 -1.452 -20.251 1.00 95.06 90 ILE A N 1
ATOM 644 C CA . ILE A 1 90 ? 2.933 -0.627 -21.437 1.00 95.06 90 ILE A CA 1
ATOM 645 C C . ILE A 1 90 ? 2.439 -1.499 -22.598 1.00 95.06 90 ILE A C 1
ATOM 647 O O . ILE A 1 90 ? 1.471 -1.136 -23.271 1.00 95.06 90 ILE A O 1
ATOM 651 N N . ASP A 1 91 ? 3.071 -2.648 -22.828 1.00 95.19 91 ASP A N 1
ATOM 652 C CA . ASP A 1 91 ? 2.691 -3.564 -23.903 1.00 95.19 91 ASP A CA 1
ATOM 653 C C . ASP A 1 91 ? 1.313 -4.192 -23.660 1.00 95.19 91 ASP A C 1
ATOM 655 O O . ASP A 1 91 ? 0.512 -4.279 -24.594 1.00 95.19 91 ASP A O 1
ATOM 659 N N . ALA A 1 92 ? 0.989 -4.562 -22.418 1.00 95.00 92 ALA A N 1
ATOM 660 C CA . ALA A 1 92 ? -0.328 -5.064 -22.026 1.00 95.00 92 ALA A CA 1
ATOM 661 C C . ALA A 1 92 ? -1.439 -4.040 -22.314 1.00 95.00 92 ALA A C 1
ATOM 663 O O . ALA A 1 92 ? -2.440 -4.371 -22.954 1.00 95.00 92 ALA A O 1
ATOM 664 N N . ILE A 1 93 ? -1.216 -2.770 -21.954 1.00 94.38 93 ILE A N 1
ATOM 665 C CA . ILE A 1 93 ? -2.144 -1.668 -22.254 1.00 94.38 93 ILE A CA 1
ATOM 666 C C . ILE A 1 93 ? -2.325 -1.507 -23.768 1.00 94.38 93 ILE A C 1
ATOM 668 O O . ILE A 1 93 ? -3.457 -1.454 -24.253 1.00 94.38 93 ILE A O 1
ATOM 672 N N . LYS A 1 94 ? -1.226 -1.465 -24.535 1.00 96.12 94 LYS A N 1
ATOM 673 C CA . LYS A 1 94 ? -1.271 -1.306 -26.000 1.00 96.12 94 LYS A CA 1
ATOM 674 C C . LYS A 1 94 ? -2.001 -2.454 -26.694 1.00 96.12 94 LYS A C 1
ATOM 676 O O . LYS A 1 94 ? -2.742 -2.222 -27.644 1.00 96.12 94 LYS A O 1
ATOM 681 N N . SER A 1 95 ? -1.794 -3.679 -26.221 1.00 95.44 95 SER A N 1
ATOM 682 C CA . SER A 1 95 ? -2.392 -4.890 -26.793 1.00 95.44 95 SER A CA 1
ATOM 683 C C . SER A 1 95 ? -3.763 -5.240 -26.206 1.00 95.44 95 SER A C 1
ATOM 685 O O . SER A 1 95 ? -4.363 -6.222 -26.637 1.00 95.44 95 SER A O 1
ATOM 687 N N . LYS A 1 96 ? -4.289 -4.436 -25.267 1.00 93.12 96 LYS A N 1
ATOM 688 C CA . LYS A 1 96 ? -5.568 -4.664 -24.566 1.00 93.12 96 LYS A CA 1
ATOM 689 C C . LYS A 1 96 ? -5.674 -6.062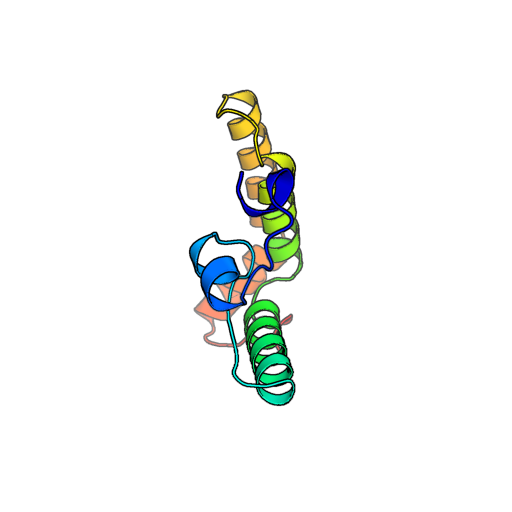 -23.946 1.00 93.12 96 LYS A C 1
ATOM 691 O O . LYS A 1 96 ? -6.752 -6.653 -23.910 1.00 93.12 96 LYS A O 1
ATOM 696 N N . ARG A 1 97 ? -4.553 -6.587 -23.462 1.00 93.12 97 ARG A N 1
ATOM 697 C CA . ARG A 1 97 ? -4.477 -7.875 -22.767 1.00 93.12 97 ARG A CA 1
ATOM 698 C C . ARG A 1 97 ? -3.997 -7.655 -21.338 1.00 93.12 97 ARG A C 1
ATOM 700 O O . ARG A 1 97 ? -3.464 -6.595 -21.014 1.00 93.12 97 ARG A O 1
ATOM 707 N N . LYS A 1 98 ? -4.167 -8.660 -20.484 1.00 90.88 98 LYS A N 1
ATOM 708 C CA . LYS A 1 98 ? -3.591 -8.620 -19.140 1.00 90.88 98 LYS A CA 1
ATOM 709 C C . LYS A 1 98 ? -2.064 -8.767 -19.210 1.00 90.88 98 LYS A C 1
ATOM 711 O O . LYS A 1 98 ? -1.568 -9.503 -20.064 1.00 90.88 98 LYS A O 1
ATOM 716 N N . PRO A 1 99 ? -1.304 -8.061 -18.363 1.00 91.62 99 PRO A N 1
ATOM 717 C CA . PRO A 1 99 ? 0.128 -8.300 -18.249 1.00 91.62 99 PRO A CA 1
ATOM 718 C C . PRO A 1 99 ? 0.388 -9.679 -17.629 1.00 91.62 99 PRO A C 1
ATOM 720 O O . PRO A 1 99 ? -0.425 -10.165 -16.851 1.00 91.62 99 PRO A O 1
ATOM 723 N N . ASN A 1 100 ? 1.543 -10.279 -17.928 1.00 88.56 100 ASN A N 1
ATOM 724 C CA . ASN A 1 100 ? 1.856 -11.666 -17.551 1.00 88.56 100 ASN A CA 1
ATOM 725 C C . ASN A 1 100 ? 1.794 -11.948 -16.037 1.00 88.56 100 ASN A C 1
ATOM 727 O O . ASN A 1 100 ? 1.598 -13.087 -15.644 1.00 88.56 100 ASN A O 1
ATOM 731 N N . TRP A 1 101 ? 1.998 -10.941 -15.182 1.00 91.75 101 TRP A N 1
ATOM 732 C CA . TRP A 1 101 ? 1.906 -11.107 -13.724 1.00 91.75 101 TRP A CA 1
ATOM 733 C C . TRP A 1 101 ? 0.463 -11.135 -13.199 1.00 91.75 101 TRP A C 1
ATOM 735 O O . TRP A 1 101 ? 0.257 -11.490 -12.046 1.00 91.75 101 TRP A O 1
ATOM 745 N N . ALA A 1 102 ? -0.509 -10.734 -14.022 1.00 86.81 102 ALA A N 1
ATOM 746 C CA . ALA A 1 102 ? -1.933 -10.689 -13.692 1.00 86.81 102 ALA A CA 1
ATOM 747 C C . ALA A 1 102 ? -2.767 -11.654 -14.560 1.00 86.81 102 ALA A C 1
ATOM 749 O O . ALA A 1 102 ? -3.997 -11.525 -14.609 1.00 86.81 102 ALA A O 1
ATOM 750 N N . GLU A 1 103 ? -2.105 -12.554 -15.299 1.00 71.69 103 GLU A N 1
ATOM 751 C CA . GLU A 1 103 ? -2.753 -13.671 -16.001 1.00 71.69 103 GLU A CA 1
ATOM 752 C C . GLU A 1 103 ? -3.232 -14.754 -15.030 1.00 71.69 103 GLU A C 1
ATOM 754 O O . GLU A 1 103 ? -2.530 -15.027 -14.031 1.00 71.69 103 GLU A O 1
#

Organism: NCBI:txid141414

pLDDT: mean 93.76, std 4.18, range [67.94, 97.62]

=== Feature glossary ===
The features interleaved in this record are:

— What the protein is —

Sequence gives the chain of amino acids in standard one-letter code (A=alanine, C=cysteine, …, Y=tyrosine), read N→C. It is the only feature that is directly encoded by the gene; all structural features are derived from the folded form of this sequence.

Database cross-references. InterPro integrates a dozen domain/family signature databases into unified entries with residue-range hits. GO terms attach function/process/location labels with evidence codes. CATH codes position the fold in a four-level structural taxonomy. Organism is the NCBI-taxonomy species name.

— Where its atoms are —

Atomic coordinates in PDBx/mmCIF format — the same representation the Protein Data Bank distributes. Each line of the _atom_site loop places one backbone atom in Cartesian space (units: ångströms, origin: arbitrary).

The six renders are orthographic views along the three Cartesian axes in both directions. Representation (cartoon, sticks, or surface) and color scheme (sequence-rainbow or by-chain) vary across proteins so the training set covers all the common visualization conventions.

— Local backbone conformation —

Eight-state secondary structure (DSSP): H is the canonical α-helix, G the tighter 3₁₀-helix, I the wider π-helix; E/B are β-structure, T and S are turns and bends, and '-' is everything else. DSSP derives these from the pattern of main-chain N–H···O=C hydrogen bonds, not from the sequence.

P-SEA three-state annotation labels each residue as helix, strand, or coil based purely on the geometry of the Cα trace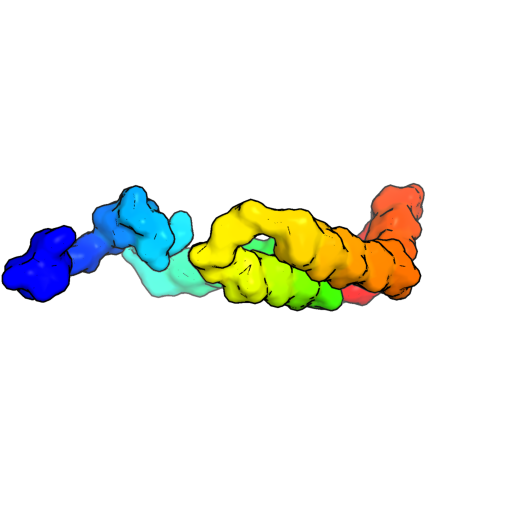. It serves as a fallback when the full backbone (and thus DSSP) is unavailable.

The φ/ψ torsion pair specifies the backbone conformation at each residue. φ rotates about the N–Cα bond, ψ about the Cα–C bond. Steric clashes forbid most of the (φ, ψ) plane — the allowed regions (α-helix basin, β-sheet basin, left-handed helix) are the Ramachandran-allowed regions.

— Global shape and packing —

The geometric summary reports three shape descriptors. Rg (radius of gyration) measures how spread out the Cα atoms are about their centre of mass; compact globular proteins have small Rg, elongated or unfolded ones large. Cα contacts (<8 Å, |i−j|>4) count long-range residue pairs in spatial proximity — high for tightly packed folds, near zero for rods or random coil. The bounding-box extents give the protein's footprint along x, y, z in Å.

Solvent-accessible surface area (SASA) is the area in Å² traced out by the centre of a 1.4 Å probe sphere (a water molecule) rolled over the protein's van der Waals surface (Shrake–Rupley / Lee–Richards construction). Buried residues have near-zero SASA; fully exposed residues can exceed 200 Å². The total SASA scales roughly with the number of surface residues.

The contact map is a binary N×N matrix image: pixel (i, j) is dark where Cα_i and Cα_j are within 8 Å and |i−j|>4. Because the |i−j|>4 filter removes local helical contacts, off-diagonal stripes parallel to the main diagonal indicate parallel β-sheets; stripes perpendicular to it indicate antiparallel β-sheets. The Ramachandran plot scatters every residue's (φ, ψ) pair against the sterically allowed regions. The PAE heat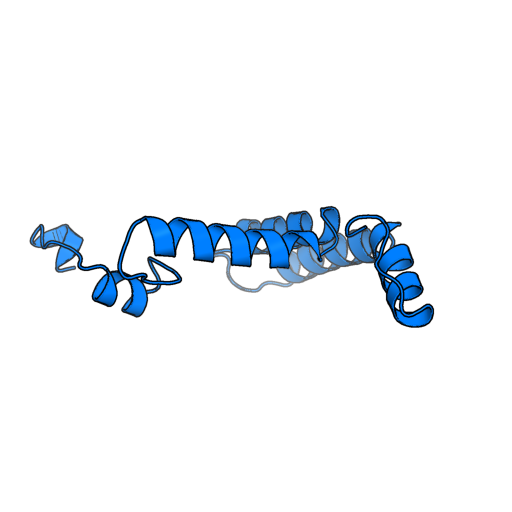map renders the predicted-aligned-error matrix.

— Structural neighborhood —

3Di is Foldseek's structural alphabet. Each residue is assigned one of twenty discrete states based on how its Cα sits relative to its spatial (not sequential) neighbors. Aligning 3Di strings finds structural homologs roughly as well as full 3D superposition, but orders of magnitude faster.

Nearest PDB neighbors are the top structural matches found by Foldseek when searching this structure against the entire Protein Data Bank. Each hit reports a TM-score (0 to 1; >0.5 almost always implies the same fold) and an E-value. These are *structural* homologs — they may share no detectable sequence similarity.

— Confidence and disorder —

For AlphaFold models, the B-factor field carries pLDDT — the model's own estimate of local accuracy on a 0–100 scale. Regions with pLDDT<50 should be treated as essentially unmodeled; they often correspond to intrinsically disordered segments.

Crystallographic B-factors measure how much each atom's electron density is smeared out, in Å². They rise in mobile loops and surface residues and fall in the buried interior. In AlphaFold models this column is repurposed to hold pLDDT instead.

Predicted aligned error is AlphaFold's pairwise confidence. Unlike pLDDT (per-residue), PAE is per-residue-pair and captures whether two parts of the structure are correctly placed relative to each other. Units are ångströms of expected positional error.